Protein AF-A0A354QTC7-F1 (afdb_monomer_lite)

Foldseek 3Di:
DDDDPDDDDDDPPDDPPDDQDLVNQQVVCVVVVDPGHPHPDDDD

pLDDT: mean 96.42, std 3.13, range [79.56, 98.56]

Secondary structure (DSSP, 8-state):
-PPP-----------TTS---HHHHHHHHHHTT-SS-SSS----

Structure (mmCIF, N/CA/C/O backbone):
data_AF-A0A354QTC7-F1
#
_entry.id   AF-A0A354QTC7-F1
#
loop_
_atom_site.group_PDB
_atom_site.id
_atom_site.type_symbol
_atom_site.label_atom_id
_atom_site.label_alt_id
_atom_site.label_comp_id
_atom_site.label_asym_id
_atom_site.label_entity_id
_atom_site.label_seq_id
_atom_site.pdbx_PDB_ins_code
_atom_site.Cartn_x
_atom_site.Cartn_y
_atom_site.Cartn_z
_atom_site.occupancy
_atom_site.B_iso_or_equiv
_atom_site.auth_seq_id
_atom_site.auth_comp_id
_atom_site.auth_asym_id
_atom_site.auth_atom_id
_atom_site.pdbx_PDB_model_num
ATOM 1 N N . MET A 1 1 ? -5.152 10.114 21.289 1.00 79.56 1 MET A N 1
ATOM 2 C CA . MET A 1 1 ? -5.011 9.154 20.169 1.00 79.56 1 MET A CA 1
ATOM 3 C C . MET A 1 1 ? -6.277 8.313 20.104 1.00 79.56 1 MET A C 1
ATOM 5 O O . MET A 1 1 ? -6.748 7.891 21.154 1.00 79.56 1 MET A O 1
ATOM 9 N N . ARG A 1 2 ? -6.883 8.129 18.927 1.00 93.06 2 ARG A N 1
ATOM 10 C CA . ARG A 1 2 ? -8.123 7.342 18.799 1.00 93.06 2 ARG A CA 1
ATOM 11 C C . ARG A 1 2 ? -7.812 5.850 18.969 1.00 93.06 2 ARG A C 1
ATOM 13 O O . ARG A 1 2 ? -6.824 5.382 18.412 1.00 93.06 2 ARG A O 1
ATOM 20 N N . LYS A 1 3 ? -8.647 5.105 19.707 1.00 96.88 3 LYS A N 1
ATOM 21 C CA . LYS A 1 3 ? -8.519 3.641 19.819 1.00 96.88 3 LYS A CA 1
ATOM 22 C C . LYS A 1 3 ? -8.735 3.000 18.442 1.00 96.88 3 LYS A C 1
ATOM 24 O O . LYS A 1 3 ? -9.761 3.248 17.809 1.00 96.88 3 LYS A O 1
ATOM 29 N N . ILE A 1 4 ? -7.780 2.186 17.994 1.00 96.50 4 ILE A N 1
ATOM 30 C CA . ILE A 1 4 ? -7.867 1.416 16.747 1.00 96.50 4 ILE A CA 1
ATOM 31 C C . ILE A 1 4 ? -8.206 -0.030 17.111 1.00 96.50 4 ILE A C 1
ATOM 33 O O . ILE A 1 4 ? -7.449 -0.677 17.825 1.00 96.50 4 ILE A O 1
ATOM 37 N N . ASN A 1 5 ? -9.366 -0.516 16.665 1.00 98.00 5 ASN A N 1
ATOM 38 C CA . ASN A 1 5 ? -9.864 -1.856 17.008 1.00 98.00 5 ASN A CA 1
ATOM 39 C C . ASN A 1 5 ? -9.602 -2.900 15.910 1.00 98.00 5 ASN A C 1
ATOM 41 O O . ASN A 1 5 ? -9.922 -4.068 16.101 1.00 98.00 5 ASN A O 1
ATOM 45 N N . GLN A 1 6 ? -9.106 -2.479 14.743 1.00 97.88 6 GLN A N 1
ATOM 46 C CA . GLN A 1 6 ? -8.959 -3.332 13.565 1.00 97.88 6 GLN A CA 1
ATOM 47 C C . GLN A 1 6 ? -7.700 -2.961 12.784 1.00 97.88 6 GLN A C 1
ATOM 49 O O . GLN A 1 6 ? -7.339 -1.786 12.704 1.00 97.88 6 GLN A O 1
ATOM 54 N N . ILE A 1 7 ? -7.077 -3.971 12.180 1.00 97.69 7 ILE A N 1
ATOM 55 C CA . ILE A 1 7 ? -6.014 -3.824 11.186 1.00 97.69 7 ILE A CA 1
ATOM 56 C C . ILE A 1 7 ? -6.568 -4.379 9.877 1.00 97.69 7 ILE A C 1
ATOM 58 O O . ILE A 1 7 ? -7.018 -5.523 9.839 1.00 97.69 7 ILE A O 1
ATOM 62 N N . VAL A 1 8 ? -6.553 -3.569 8.820 1.00 97.81 8 VAL A N 1
ATOM 63 C CA . VAL A 1 8 ? -6.985 -3.996 7.485 1.00 97.81 8 VAL A CA 1
ATOM 64 C C . VAL A 1 8 ? -5.748 -4.327 6.660 1.00 97.81 8 VAL A C 1
ATOM 66 O O . VAL A 1 8 ? -4.865 -3.486 6.500 1.00 97.81 8 VAL A O 1
ATOM 69 N N . VAL A 1 9 ? -5.684 -5.557 6.152 1.00 97.94 9 VAL A N 1
ATOM 70 C CA . VAL A 1 9 ? -4.597 -6.027 5.287 1.00 97.94 9 VAL A CA 1
ATOM 71 C C . VAL A 1 9 ? -5.050 -5.938 3.833 1.00 97.94 9 VAL A C 1
ATOM 73 O O . VAL A 1 9 ? -6.118 -6.434 3.479 1.00 97.94 9 VAL A O 1
ATOM 76 N N . HIS A 1 10 ? -4.230 -5.310 2.994 1.00 97.31 10 HIS A N 1
ATOM 77 C CA . HIS A 1 10 ? -4.462 -5.158 1.559 1.00 97.31 10 HIS A CA 1
ATOM 78 C C . HIS A 1 10 ? -3.298 -5.758 0.768 1.00 97.31 10 HIS A C 1
ATOM 80 O O . HIS A 1 10 ? -2.185 -5.862 1.278 1.00 97.31 10 HIS A O 1
ATOM 86 N N . CYS A 1 11 ? -3.548 -6.108 -0.493 1.00 95.62 11 CYS A N 1
ATOM 87 C CA . CYS A 1 11 ? -2.491 -6.397 -1.459 1.00 95.62 11 CYS A CA 1
ATOM 88 C C . CYS A 1 11 ? -2.321 -5.212 -2.419 1.00 95.62 11 CYS A C 1
ATOM 90 O O . CYS A 1 11 ? -3.267 -4.460 -2.657 1.00 95.62 11 CYS A O 1
ATOM 92 N N . SER A 1 12 ? -1.128 -5.065 -2.997 1.00 95.25 12 SER A N 1
ATOM 93 C CA . SER A 1 12 ? -0.826 -4.041 -4.010 1.00 95.25 12 SER A CA 1
ATOM 94 C C . SER A 1 12 ? -1.504 -4.300 -5.360 1.00 95.25 12 SER A C 1
ATOM 96 O O . SER A 1 12 ? -1.468 -3.436 -6.230 1.00 95.25 12 SER A O 1
ATOM 98 N N . ALA A 1 13 ? -2.094 -5.488 -5.555 1.00 96.56 13 ALA A N 1
ATOM 99 C CA . ALA A 1 13 ? -2.659 -5.945 -6.826 1.00 96.56 13 ALA A CA 1
ATOM 100 C C . ALA A 1 13 ? -1.671 -5.843 -8.009 1.00 96.56 13 ALA A C 1
ATOM 102 O O . ALA A 1 13 ? -2.056 -5.603 -9.153 1.00 96.56 13 ALA A O 1
ATOM 103 N N . THR A 1 14 ? -0.379 -6.036 -7.735 1.00 96.25 14 THR A N 1
ATOM 104 C CA . THR A 1 14 ? 0.682 -6.050 -8.744 1.00 96.25 14 THR A CA 1
ATOM 105 C C . THR A 1 14 ? 1.038 -7.472 -9.151 1.00 96.25 14 THR A C 1
ATOM 107 O O . THR A 1 14 ? 0.859 -8.420 -8.388 1.00 96.25 14 THR A O 1
ATOM 110 N N . ARG A 1 15 ? 1.575 -7.630 -10.364 1.00 96.44 15 ARG A N 1
ATOM 111 C CA . ARG A 1 15 ? 2.087 -8.924 -10.831 1.00 96.44 15 ARG A CA 1
ATOM 112 C C . ARG A 1 15 ? 3.238 -9.405 -9.941 1.00 96.44 15 ARG A C 1
ATOM 114 O O . ARG A 1 15 ? 4.028 -8.589 -9.472 1.00 96.44 15 ARG A O 1
ATOM 121 N N . CYS A 1 16 ? 3.357 -10.720 -9.760 1.00 94.56 16 CYS A N 1
ATOM 122 C CA . CYS A 1 16 ? 4.400 -11.333 -8.930 1.00 94.56 16 CYS A CA 1
ATOM 123 C C . CYS A 1 16 ? 5.822 -11.167 -9.493 1.00 94.56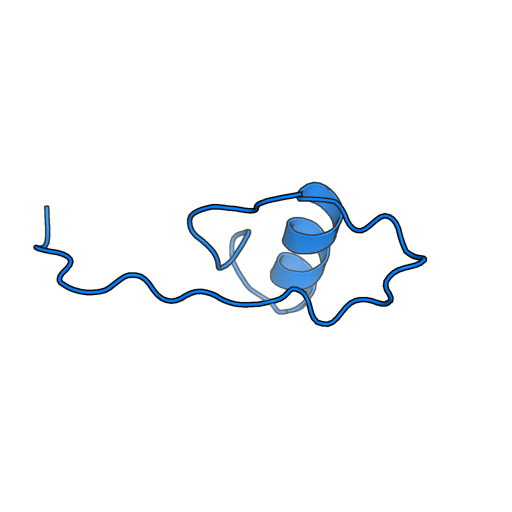 16 CYS A C 1
ATOM 125 O O . CYS A 1 16 ? 6.786 -11.219 -8.739 1.00 94.56 16 CYS A O 1
ATOM 127 N N . ASP A 1 17 ? 5.952 -10.937 -10.800 1.00 95.75 17 ASP A N 1
ATOM 128 C CA . ASP A 1 17 ? 7.219 -10.695 -11.498 1.00 95.75 17 ASP A CA 1
ATOM 129 C C . ASP A 1 17 ? 7.630 -9.214 -11.509 1.00 95.75 17 ASP A C 1
ATOM 131 O O . ASP A 1 17 ? 8.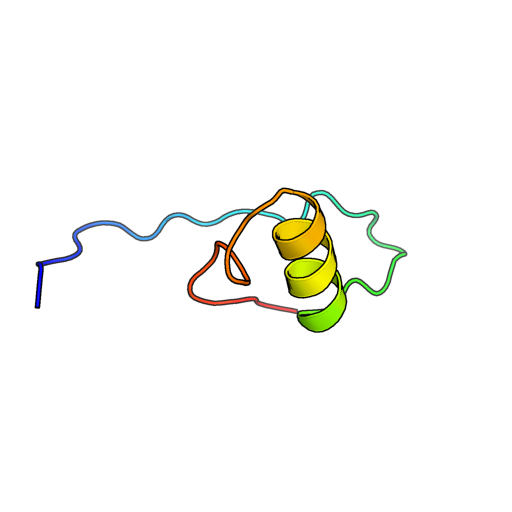674 -8.856 -12.054 1.00 95.75 17 ASP A O 1
ATOM 135 N N . ARG A 1 18 ? 6.823 -8.335 -10.902 1.00 93.75 18 ARG A N 1
ATOM 136 C CA . ARG A 1 18 ? 7.088 -6.902 -10.849 1.00 93.75 18 ARG A CA 1
ATOM 137 C C . ARG A 1 18 ? 7.591 -6.495 -9.473 1.00 93.75 18 ARG A C 1
ATOM 139 O O . ARG A 1 18 ? 6.876 -6.551 -8.477 1.00 93.75 18 ARG A O 1
ATOM 146 N N . CYS A 1 19 ? 8.803 -5.959 -9.456 1.00 95.06 19 CYS A N 1
ATOM 147 C CA . CYS A 1 19 ? 9.336 -5.207 -8.331 1.00 95.06 19 CYS A CA 1
ATOM 148 C C . CYS A 1 19 ? 8.482 -3.936 -8.128 1.00 95.06 19 CYS A C 1
ATOM 150 O O . CYS A 1 19 ? 8.636 -2.980 -8.880 1.00 95.06 19 CYS A O 1
ATOM 152 N N . TYR A 1 20 ? 7.558 -3.937 -7.158 1.00 97.06 20 TYR A N 1
ATOM 153 C CA . TYR A 1 20 ? 6.731 -2.768 -6.809 1.00 97.06 20 TYR A CA 1
ATOM 154 C C . TYR A 1 20 ? 7.123 -2.232 -5.434 1.00 97.06 20 TYR A C 1
ATOM 156 O O . TYR A 1 20 ? 7.009 -2.933 -4.427 1.00 97.06 20 TYR A O 1
ATOM 164 N N . THR A 1 21 ? 7.702 -1.039 -5.396 1.00 97.06 21 THR A N 1
ATOM 165 C CA . THR A 1 21 ? 8.285 -0.413 -4.199 1.00 97.06 21 THR A CA 1
ATOM 166 C C . THR A 1 21 ? 7.294 0.479 -3.462 1.00 97.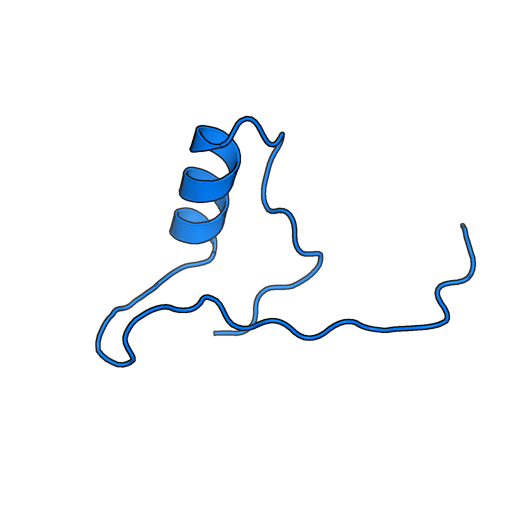06 21 THR A C 1
ATOM 168 O O . THR A 1 21 ? 6.257 0.879 -3.987 1.00 97.06 21 THR A O 1
ATOM 171 N N . GLU A 1 22 ? 7.629 0.815 -2.223 1.00 96.69 22 GLU A N 1
ATOM 172 C CA . GLU A 1 22 ? 6.959 1.840 -1.430 1.00 96.69 22 GLU A CA 1
ATOM 173 C C . GLU A 1 22 ? 7.006 3.218 -2.110 1.00 96.69 22 GLU A C 1
ATOM 175 O O . GLU A 1 22 ? 6.073 4.016 -1.968 1.00 96.69 22 GLU A O 1
ATOM 180 N N . HIS A 1 23 ? 8.063 3.483 -2.888 1.00 97.31 23 HIS A N 1
ATOM 181 C CA . HIS A 1 23 ? 8.170 4.684 -3.705 1.00 97.31 23 HIS A CA 1
ATOM 182 C C . HIS A 1 23 ? 7.131 4.665 -4.830 1.00 97.31 23 HIS A C 1
ATOM 184 O O . HIS A 1 23 ? 6.364 5.619 -4.949 1.00 97.31 23 HIS A O 1
ATOM 190 N N . ASP A 1 24 ? 7.030 3.557 -5.575 1.00 97.69 24 ASP A N 1
ATOM 191 C CA . ASP A 1 24 ? 6.030 3.391 -6.639 1.00 97.69 24 ASP A CA 1
ATOM 192 C C . ASP A 1 24 ? 4.602 3.555 -6.098 1.00 97.69 24 ASP A C 1
ATOM 194 O O . ASP A 1 24 ? 3.804 4.308 -6.658 1.00 97.69 24 ASP A O 1
ATOM 198 N N . LEU A 1 25 ? 4.303 2.918 -4.958 1.00 97.69 25 LEU A N 1
ATOM 199 C CA . LEU A 1 25 ? 3.030 3.054 -4.246 1.00 97.69 25 LEU A CA 1
ATOM 200 C C . LEU A 1 25 ? 2.704 4.515 -3.923 1.00 97.69 25 LEU A C 1
ATOM 202 O O . LEU A 1 25 ? 1.586 4.982 -4.157 1.00 97.69 25 LEU A O 1
ATOM 206 N N . THR A 1 26 ? 3.682 5.242 -3.382 1.00 98.12 26 THR A N 1
ATOM 207 C CA . THR A 1 26 ? 3.518 6.654 -3.032 1.00 98.12 26 THR A CA 1
ATOM 208 C C . THR A 1 26 ? 3.266 7.491 -4.282 1.00 98.12 26 THR A C 1
ATOM 210 O O . THR A 1 26 ? 2.326 8.284 -4.304 1.00 98.12 26 THR A O 1
ATOM 213 N N . THR A 1 27 ? 4.045 7.286 -5.346 1.00 98.38 27 THR A N 1
ATOM 214 C CA . THR A 1 27 ? 3.868 7.979 -6.627 1.00 98.38 27 THR A CA 1
ATOM 215 C C . THR A 1 27 ? 2.482 7.736 -7.219 1.00 98.38 27 THR A C 1
ATOM 217 O O . THR A 1 27 ? 1.824 8.689 -7.640 1.00 98.38 27 THR A O 1
ATOM 220 N N . ASP A 1 28 ? 2.001 6.494 -7.229 1.00 98.06 28 ASP A N 1
ATOM 221 C CA . ASP A 1 28 ? 0.688 6.156 -7.783 1.00 98.06 28 ASP A CA 1
ATOM 222 C C . ASP A 1 28 ? -0.459 6.756 -6.959 1.00 98.06 28 ASP A C 1
ATOM 224 O O . ASP A 1 28 ? -1.441 7.243 -7.522 1.00 98.0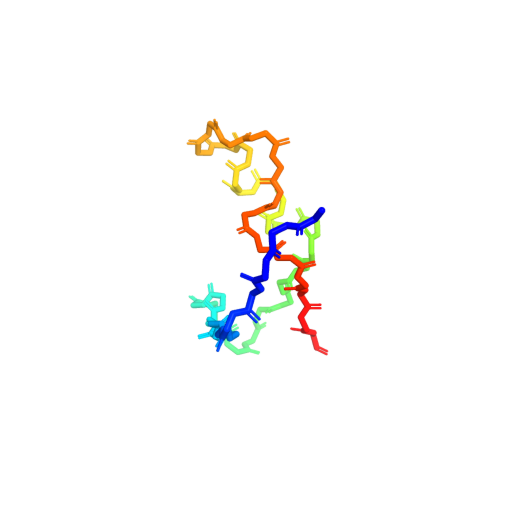6 28 ASP A O 1
ATOM 228 N N . HIS A 1 29 ? -0.338 6.797 -5.632 1.00 98.44 29 HIS A N 1
ATOM 229 C CA . HIS A 1 29 ? -1.327 7.457 -4.777 1.00 98.44 29 HIS A CA 1
ATOM 230 C C . HIS A 1 29 ? -1.335 8.981 -4.960 1.00 98.44 29 HIS A C 1
ATOM 232 O O . HIS A 1 29 ? -2.411 9.570 -5.083 1.00 98.44 29 HIS A O 1
ATOM 238 N N . LEU A 1 30 ? -0.164 9.619 -5.059 1.00 98.56 30 LEU A N 1
ATOM 239 C CA . LEU A 1 30 ? -0.054 11.054 -5.356 1.00 98.56 30 LEU A CA 1
ATOM 240 C C . LEU A 1 30 ? -0.709 11.396 -6.704 1.00 98.56 30 LEU A C 1
ATOM 242 O O . LEU A 1 30 ? -1.474 12.354 -6.794 1.00 98.56 30 LEU A O 1
ATOM 246 N N . ARG A 1 31 ? -0.499 10.571 -7.740 1.00 98.50 31 ARG A N 1
ATOM 247 C CA . ARG A 1 31 ? -1.161 10.721 -9.053 1.00 98.50 31 ARG A CA 1
ATOM 248 C C . ARG A 1 31 ? -2.686 10.625 -8.978 1.00 98.50 31 ARG A C 1
ATOM 250 O O . ARG A 1 31 ? -3.370 11.190 -9.824 1.00 98.50 31 ARG A O 1
ATOM 257 N N . ARG A 1 32 ? -3.222 9.933 -7.971 1.00 98.06 32 ARG A N 1
ATOM 258 C CA . ARG A 1 32 ? -4.666 9.828 -7.700 1.00 98.06 32 ARG A CA 1
ATOM 259 C C . ARG A 1 32 ? -5.206 10.980 -6.843 1.00 98.06 32 ARG A C 1
ATOM 261 O O . ARG A 1 32 ? -6.380 10.952 -6.486 1.00 98.06 32 ARG A O 1
ATOM 268 N N . GLY A 1 33 ? -4.376 11.968 -6.504 1.00 98.44 33 GLY A N 1
ATOM 269 C CA . GLY A 1 33 ? -4.759 13.135 -5.704 1.00 98.44 33 GLY A CA 1
ATOM 270 C C . GLY A 1 33 ? -4.667 12.927 -4.191 1.00 98.44 33 GLY A C 1
ATOM 271 O O . GLY A 1 33 ? -5.228 13.714 -3.433 1.00 98.44 33 GLY A O 1
ATOM 272 N N . PHE A 1 34 ? -3.988 11.873 -3.732 1.00 98.44 34 PHE A N 1
ATOM 273 C CA . PHE A 1 34 ? -3.728 11.669 -2.308 1.00 98.44 34 PHE A CA 1
ATOM 274 C C . PHE A 1 34 ? -2.552 12.561 -1.887 1.00 98.44 34 PHE A C 1
ATOM 276 O O . PHE A 1 34 ? -1.766 12.995 -2.722 1.00 98.44 34 PHE A O 1
ATOM 283 N N . SER A 1 35 ? -2.388 12.807 -0.589 1.00 97.94 35 SER A N 1
ATOM 284 C CA . SER A 1 35 ? -1.238 13.550 -0.047 1.00 97.94 35 SER A CA 1
ATOM 285 C C . SER A 1 35 ? 0.017 12.689 0.171 1.00 97.94 35 SER A C 1
ATOM 287 O O . SER A 1 35 ? 1.060 13.208 0.558 1.00 97.94 35 SER A O 1
ATOM 289 N N . GLY A 1 36 ? -0.073 11.378 -0.064 1.00 97.19 36 GLY A N 1
ATOM 290 C CA . GLY A 1 36 ? 0.999 10.401 0.123 1.00 97.19 36 GLY A CA 1
ATOM 291 C C . GLY A 1 36 ? 0.468 8.969 0.034 1.00 97.19 36 GLY A C 1
ATOM 292 O O . GLY A 1 36 ? -0.635 8.739 -0.474 1.00 97.19 36 GLY A O 1
ATOM 293 N N . ALA A 1 37 ? 1.229 7.999 0.549 1.00 97.69 37 ALA A N 1
ATOM 294 C CA . ALA A 1 37 ? 0.767 6.616 0.642 1.00 97.69 37 ALA A CA 1
ATOM 295 C C . ALA A 1 37 ? -0.494 6.513 1.522 1.00 97.69 37 ALA A C 1
ATOM 297 O O . ALA A 1 37 ? -0.590 7.100 2.595 1.00 97.69 37 ALA A O 1
ATOM 298 N N . GLY A 1 38 ? -1.477 5.742 1.055 1.00 97.56 38 GLY A N 1
ATOM 299 C CA . GLY A 1 38 ? -2.789 5.595 1.704 1.00 97.56 38 GLY A CA 1
ATOM 300 C C . GLY A 1 38 ? -2.826 4.498 2.770 1.00 97.56 38 GLY A C 1
ATOM 301 O O . GLY A 1 38 ? -3.874 4.241 3.357 1.00 97.56 38 GLY A O 1
ATOM 302 N N . TYR A 1 39 ? -1.693 3.841 3.004 1.00 97.50 39 TYR A N 1
ATOM 303 C CA . TYR A 1 39 ? -1.531 2.735 3.938 1.00 97.50 39 TYR A CA 1
ATOM 304 C C . TYR A 1 39 ? -0.530 3.126 5.018 1.00 97.50 39 TYR A C 1
ATOM 306 O O . TYR A 1 39 ? 0.387 3.903 4.772 1.00 97.50 39 TYR A O 1
ATOM 314 N N . HIS A 1 40 ? -0.714 2.591 6.224 1.00 96.62 40 HIS A N 1
ATOM 315 C CA . HIS A 1 40 ? 0.133 2.944 7.369 1.00 96.62 40 HIS A CA 1
ATOM 316 C C . HIS A 1 40 ? 1.477 2.202 7.329 1.00 96.62 40 HIS A C 1
ATOM 318 O O . HIS A 1 40 ? 2.477 2.715 7.815 1.00 96.62 40 HIS A O 1
ATOM 324 N N . PHE A 1 41 ? 1.492 1.008 6.730 1.00 97.06 41 PHE A N 1
ATOM 325 C CA . PHE A 1 41 ? 2.673 0.173 6.542 1.00 97.06 41 PHE A CA 1
ATOM 326 C C . PHE A 1 41 ? 2.626 -0.476 5.158 1.00 97.06 41 PHE A C 1
ATOM 328 O O . PHE A 1 41 ? 1.542 -0.760 4.643 1.00 97.06 41 PHE A O 1
ATOM 335 N N . TYR A 1 42 ? 3.801 -0.730 4.584 1.00 96.81 42 TYR A N 1
ATOM 336 C 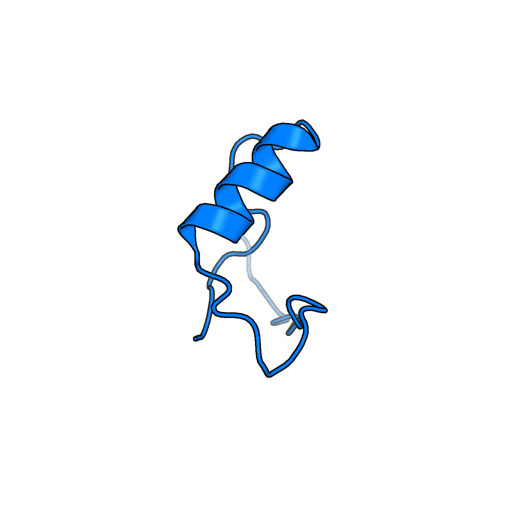CA . TYR A 1 42 ? 3.975 -1.481 3.346 1.00 96.81 42 TYR A CA 1
ATOM 337 C C . TYR A 1 42 ? 4.965 -2.617 3.600 1.00 96.81 42 TYR A C 1
ATOM 339 O O . TYR A 1 42 ? 6.045 -2.383 4.139 1.00 96.81 42 TYR A O 1
ATOM 347 N N . ILE A 1 43 ? 4.565 -3.843 3.263 1.00 94.94 43 ILE A N 1
ATOM 348 C CA . ILE A 1 43 ? 5.379 -5.046 3.447 1.00 94.94 43 ILE A CA 1
ATOM 349 C C . ILE A 1 43 ? 5.804 -5.513 2.063 1.00 94.94 43 ILE A C 1
ATOM 351 O O . ILE A 1 43 ? 4.958 -5.661 1.179 1.00 94.94 43 ILE A O 1
ATOM 355 N N . ARG A 1 44 ? 7.107 -5.725 1.901 1.00 88.62 44 ARG A N 1
ATOM 356 C CA . ARG A 1 44 ? 7.734 -6.194 0.673 1.00 88.62 44 ARG A CA 1
ATOM 357 C C . ARG A 1 44 ? 8.352 -7.565 0.892 1.00 88.62 44 ARG A C 1
ATOM 359 O O . ARG A 1 44 ? 9.020 -7.722 1.936 1.00 88.62 44 ARG A O 1
#

Sequence (44 aa):
MRKINQIVVHCSATRCDRCYTEHDLTTDHLRRGFSGAGYHFYIR

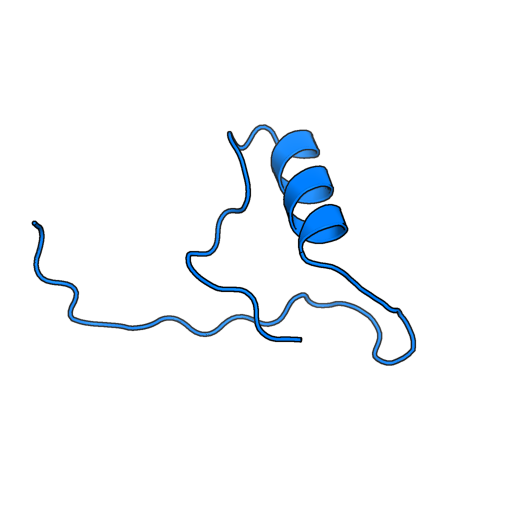Radius of gyration: 12.35 Å; chains: 1; bounding box: 19×25×32 Å